Protein AF-A0A843VK05-F1 (afdb_monomer_lite)

Radius of gyration: 12.95 Å; chains: 1; bounding box: 26×28×39 Å

InterPro domains:
  IPR044983 Photosynthetic NDH subunit of subcomplex B 1, chloroplastic [PTHR37698] (13-69)

Organism: Colocasia esculenta (NCBI:txid4460)

Structure (mmCIF, N/CA/C/O backbone):
data_AF-A0A843VK05-F1
#
_entry.id   AF-A0A843VK05-F1
#
loop_
_atom_site.group_PDB
_atom_site.id
_atom_site.type_symbol
_atom_site.label_atom_id
_atom_site.label_alt_id
_atom_site.label_comp_id
_atom_site.label_asym_id
_atom_site.label_entity_id
_atom_site.label_seq_id
_atom_site.pdbx_PDB_ins_code
_atom_site.Cartn_x
_atom_site.Cartn_y
_atom_site.Cartn_z
_atom_site.occupancy
_atom_site.B_iso_or_equiv
_atom_site.auth_seq_id
_atom_site.auth_comp_id
_atom_site.auth_asym_id
_atom_site.auth_atom_id
_atom_site.pdbx_PDB_model_num
ATOM 1 N N . MET A 1 1 ? -1.640 -14.183 10.994 1.00 36.41 1 MET A N 1
ATOM 2 C CA . MET A 1 1 ? -1.881 -13.445 9.735 1.00 36.41 1 MET A CA 1
ATOM 3 C C . MET A 1 1 ? -0.535 -13.287 9.059 1.00 36.41 1 MET A C 1
ATOM 5 O O . MET A 1 1 ? 0.300 -12.557 9.573 1.00 36.41 1 MET A O 1
ATOM 9 N N . MET A 1 2 ? -0.277 -14.067 8.011 1.00 31.83 2 MET A N 1
A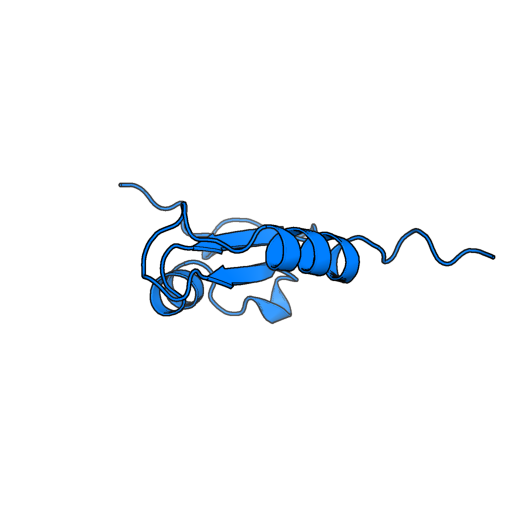TOM 10 C CA . MET A 1 2 ? 0.968 -13.983 7.248 1.00 31.83 2 MET A CA 1
ATOM 11 C C . MET A 1 2 ? 0.861 -12.764 6.335 1.00 31.83 2 MET A C 1
ATOM 13 O O . MET A 1 2 ? 0.214 -12.819 5.295 1.00 31.83 2 MET A O 1
ATOM 17 N N .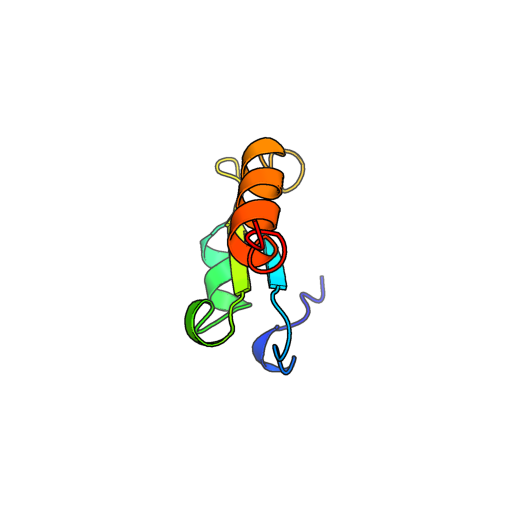 ALA A 1 3 ? 1.419 -11.639 6.771 1.00 42.44 3 ALA A N 1
ATOM 18 C CA . ALA A 1 3 ? 1.689 -10.545 5.858 1.00 42.44 3 ALA A CA 1
ATOM 19 C C . ALA A 1 3 ? 2.854 -10.989 4.972 1.00 42.44 3 ALA A C 1
ATOM 21 O O . ALA A 1 3 ? 3.892 -11.437 5.463 1.00 42.44 3 ALA A O 1
ATOM 22 N N . MET A 1 4 ? 2.629 -10.950 3.666 1.00 44.97 4 MET A N 1
ATOM 23 C CA . MET A 1 4 ? 3.642 -11.236 2.663 1.00 44.97 4 MET A CA 1
ATOM 24 C C . MET A 1 4 ? 4.680 -10.130 2.808 1.00 44.97 4 MET A C 1
ATOM 26 O O . MET A 1 4 ? 4.406 -8.970 2.518 1.00 44.97 4 MET A O 1
ATOM 30 N N . SER A 1 5 ? 5.826 -10.479 3.370 1.00 50.41 5 SER A N 1
ATOM 31 C CA . SER A 1 5 ? 6.936 -9.560 3.541 1.00 50.41 5 SER A CA 1
ATOM 32 C C . SER A 1 5 ? 7.419 -9.164 2.139 1.00 50.41 5 SER A C 1
ATOM 34 O O . SER A 1 5 ? 7.938 -9.997 1.389 1.00 50.41 5 SER A O 1
ATOM 36 N N . LEU A 1 6 ? 7.142 -7.920 1.732 1.00 55.62 6 LEU A N 1
ATOM 37 C CA . LEU A 1 6 ? 7.407 -7.413 0.379 1.00 55.62 6 LEU A CA 1
ATOM 38 C C . LEU A 1 6 ? 8.915 -7.192 0.141 1.00 55.62 6 LEU A C 1
ATOM 40 O O . LEU A 1 6 ? 9.340 -6.834 -0.957 1.00 55.62 6 LEU A O 1
ATOM 44 N N . ASP A 1 7 ? 9.755 -7.455 1.149 1.00 52.97 7 ASP A N 1
ATOM 45 C CA . ASP A 1 7 ? 11.202 -7.609 1.004 1.00 52.97 7 ASP A CA 1
ATOM 46 C C . ASP A 1 7 ? 11.602 -8.721 0.025 1.00 52.97 7 ASP A C 1
ATOM 48 O O . ASP A 1 7 ? 12.644 -8.589 -0.614 1.00 52.97 7 ASP A O 1
ATOM 52 N N . LYS A 1 8 ? 10.759 -9.746 -0.169 1.00 53.31 8 LYS A N 1
ATOM 53 C CA . LYS A 1 8 ? 11.038 -10.861 -1.091 1.00 53.31 8 LYS A CA 1
ATOM 54 C C . LYS A 1 8 ? 10.463 -10.713 -2.496 1.00 53.31 8 LYS A C 1
ATOM 56 O O . LYS A 1 8 ? 10.799 -11.534 -3.349 1.00 53.31 8 LYS A O 1
ATOM 61 N N . LEU A 1 9 ? 9.607 -9.721 -2.759 1.00 55.31 9 LEU A N 1
ATOM 62 C CA . LEU A 1 9 ? 9.105 -9.501 -4.115 1.00 55.31 9 LEU A CA 1
ATOM 63 C C . LEU A 1 9 ? 10.070 -8.603 -4.905 1.00 55.31 9 LEU A C 1
ATOM 65 O O . LEU A 1 9 ? 10.341 -7.479 -4.471 1.00 55.31 9 LEU A O 1
ATOM 69 N N . PRO A 1 10 ? 10.551 -9.043 -6.083 1.00 55.25 10 PRO A N 1
ATOM 70 C CA . PRO A 1 10 ? 11.223 -8.153 -7.016 1.00 55.25 10 PRO A CA 1
ATOM 71 C C . PRO A 1 10 ? 10.172 -7.183 -7.565 1.00 55.25 10 PRO A C 1
ATOM 73 O O . PRO A 1 10 ? 9.397 -7.530 -8.455 1.00 55.25 10 PRO A O 1
ATOM 76 N N . CYS A 1 11 ? 10.099 -5.974 -7.006 1.00 53.44 11 CYS A N 1
ATOM 77 C CA . CYS A 1 11 ? 9.203 -4.926 -7.493 1.00 53.44 11 CYS A CA 1
ATOM 78 C C . CYS A 1 11 ? 9.777 -4.342 -8.797 1.00 53.44 11 CYS A C 1
ATOM 80 O O . CYS A 1 11 ? 10.295 -3.233 -8.834 1.00 53.44 11 CYS A O 1
ATOM 82 N N . SER A 1 12 ? 9.742 -5.129 -9.877 1.00 58.41 12 SER A N 1
ATOM 83 C CA . SER A 1 12 ? 10.034 -4.665 -11.242 1.00 58.41 12 SER A CA 1
ATOM 84 C C . SER A 1 12 ? 8.868 -3.874 -11.853 1.00 58.41 12 SER A C 1
ATOM 86 O O . SER A 1 12 ? 8.990 -3.356 -12.959 1.00 58.41 12 SER A O 1
ATOM 88 N N . TYR A 1 13 ? 7.744 -3.786 -11.144 1.00 65.81 13 TYR A N 1
ATOM 89 C CA . TYR A 1 13 ? 6.488 -3.165 -11.551 1.00 65.81 13 TYR A CA 1
ATOM 90 C C . TYR A 1 13 ? 6.001 -2.229 -10.442 1.00 65.81 13 TYR A C 1
ATOM 92 O O . TYR A 1 13 ? 6.215 -2.522 -9.263 1.00 65.81 13 TYR A O 1
ATOM 100 N N . SER A 1 14 ? 5.345 -1.126 -10.824 1.00 73.69 14 SER A N 1
ATOM 101 C CA . SER A 1 14 ? 4.709 -0.207 -9.874 1.00 73.69 14 SER A CA 1
ATOM 102 C C . SER A 1 14 ? 3.787 -0.994 -8.943 1.00 73.69 14 SER A C 1
ATOM 104 O O . SER A 1 14 ? 3.034 -1.865 -9.387 1.00 73.69 14 SER A O 1
ATOM 106 N N . CYS A 1 15 ? 3.870 -0.727 -7.644 1.00 77.75 15 CYS A N 1
ATOM 107 C CA . CYS A 1 15 ? 3.097 -1.436 -6.631 1.00 77.75 15 CYS A CA 1
ATOM 108 C C . CYS A 1 15 ? 2.371 -0.434 -5.735 1.00 77.75 15 CYS A C 1
ATOM 110 O O . CYS A 1 15 ? 2.889 0.637 -5.431 1.00 77.75 15 CYS A O 1
ATOM 112 N N . ILE A 1 16 ? 1.156 -0.772 -5.309 1.00 84.62 16 ILE A N 1
ATOM 113 C CA . ILE A 1 16 ? 0.420 0.006 -4.314 1.00 84.62 16 ILE A CA 1
ATOM 114 C C . ILE A 1 16 ? 0.067 -0.938 -3.182 1.00 84.62 16 ILE A C 1
ATOM 116 O O . ILE A 1 16 ? -0.664 -1.912 -3.368 1.00 84.62 16 ILE A O 1
ATOM 120 N N . ALA A 1 17 ? 0.607 -0.648 -2.006 1.00 85.00 17 ALA A N 1
ATOM 121 C CA . ALA A 1 17 ? 0.437 -1.460 -0.822 1.00 85.00 17 ALA A CA 1
ATOM 122 C C . ALA A 1 17 ? -0.495 -0.746 0.164 1.00 85.00 17 ALA A C 1
ATOM 124 O O . ALA A 1 17 ? -0.200 0.340 0.665 1.00 85.00 17 ALA A O 1
ATOM 125 N N . LEU A 1 18 ? -1.642 -1.372 0.429 1.00 86.88 18 LEU A N 1
ATOM 126 C CA . LEU A 1 18 ? -2.664 -0.862 1.337 1.00 86.88 18 LEU A CA 1
ATOM 127 C C . LEU A 1 18 ? -2.439 -1.435 2.735 1.00 86.88 18 LEU A C 1
ATOM 129 O O . LEU A 1 18 ? -2.437 -2.654 2.921 1.00 86.88 18 LEU A O 1
ATOM 133 N N . PHE A 1 19 ? -2.309 -0.564 3.730 1.00 87.75 19 PHE A N 1
ATOM 134 C CA . PHE A 1 19 ? -2.123 -0.968 5.117 1.00 87.75 19 PHE A CA 1
ATOM 135 C C . PHE A 1 19 ? -3.121 -0.301 6.053 1.00 87.75 19 PHE A C 1
ATOM 137 O O . PHE A 1 19 ? -3.551 0.835 5.882 1.00 87.75 19 PHE A O 1
ATOM 144 N N . SER A 1 20 ? -3.466 -1.011 7.122 1.00 85.00 20 SER A N 1
ATOM 145 C CA . SER A 1 20 ? -4.298 -0.438 8.177 1.00 85.00 20 SER A CA 1
ATOM 146 C C . SER A 1 20 ? -3.551 0.618 8.997 1.00 85.00 20 SER A C 1
ATOM 148 O O . SER A 1 20 ? -4.195 1.412 9.661 1.00 85.00 20 SER A O 1
ATOM 150 N N . SER A 1 21 ? -2.215 0.613 8.988 1.00 84.88 21 SER A N 1
ATOM 151 C CA . SER A 1 21 ? -1.368 1.550 9.733 1.00 84.88 21 SER A CA 1
ATOM 152 C C . SER A 1 21 ? -0.064 1.795 8.976 1.00 84.88 21 SER A C 1
ATOM 154 O O . SER A 1 21 ? 0.490 0.862 8.389 1.00 84.88 21 SER A O 1
ATOM 156 N N . GLU A 1 22 ? 0.425 3.034 9.013 1.00 84.69 22 GLU A N 1
ATOM 157 C CA . GLU A 1 22 ? 1.653 3.454 8.331 1.00 84.69 22 GLU A CA 1
ATOM 158 C C . GLU A 1 22 ? 2.882 2.688 8.836 1.00 84.69 22 GLU A C 1
ATOM 160 O O . GLU A 1 22 ? 3.714 2.247 8.044 1.00 84.69 22 GLU A O 1
ATOM 165 N N . GLU A 1 23 ? 2.957 2.447 10.148 1.00 86.69 23 GLU A N 1
ATOM 166 C CA . GLU A 1 23 ? 4.072 1.731 10.777 1.00 86.69 23 GLU A CA 1
ATOM 167 C C . GLU A 1 23 ? 4.229 0.321 10.196 1.00 86.69 23 GLU A C 1
ATOM 169 O O . GLU A 1 23 ? 5.329 -0.102 9.841 1.00 86.69 23 GLU A O 1
ATOM 174 N N . LYS A 1 24 ? 3.107 -0.385 9.998 1.00 83.69 24 LYS A N 1
ATOM 175 C CA . LYS A 1 24 ? 3.114 -1.700 9.350 1.00 83.69 24 LYS A CA 1
ATOM 176 C C . LYS A 1 24 ? 3.587 -1.591 7.908 1.00 83.69 24 LYS A C 1
ATOM 178 O O . LYS A 1 24 ? 4.396 -2.407 7.487 1.00 83.69 24 LYS A O 1
ATOM 183 N N . GLY A 1 25 ? 3.130 -0.578 7.176 1.00 81.44 25 GLY A N 1
ATOM 184 C CA . GLY A 1 25 ? 3.570 -0.356 5.803 1.00 81.44 25 GLY A CA 1
ATOM 185 C C . GLY A 1 25 ? 5.088 -0.250 5.687 1.00 81.44 25 GLY A C 1
ATOM 186 O O . GLY A 1 25 ? 5.686 -0.956 4.881 1.00 81.44 25 GLY A O 1
ATOM 187 N N . ARG A 1 26 ? 5.722 0.548 6.553 1.00 83.44 26 ARG A N 1
ATOM 188 C CA . ARG A 1 26 ? 7.185 0.717 6.565 1.00 83.44 26 ARG A CA 1
ATOM 189 C C . ARG A 1 26 ? 7.935 -0.554 6.976 1.00 83.44 26 ARG A C 1
ATOM 191 O O . ARG A 1 26 ? 9.004 -0.824 6.441 1.00 83.44 26 ARG A O 1
ATOM 198 N N . LEU A 1 27 ? 7.378 -1.337 7.904 1.00 83.94 27 LEU A N 1
ATOM 199 C CA . LEU A 1 27 ? 7.967 -2.609 8.339 1.00 83.94 27 LEU A CA 1
ATOM 200 C C . LEU A 1 27 ? 7.888 -3.696 7.256 1.00 83.94 27 LEU A C 1
ATOM 202 O O . LEU A 1 27 ? 8.821 -4.482 7.118 1.00 83.94 27 LEU A O 1
ATOM 206 N N . PHE A 1 28 ? 6.791 -3.748 6.493 1.00 81.38 28 PHE A N 1
ATOM 207 C CA . PHE A 1 28 ? 6.571 -4.766 5.455 1.00 81.38 28 PHE A CA 1
ATOM 208 C C . PHE A 1 28 ? 7.118 -4.374 4.079 1.00 81.38 28 PHE A C 1
ATOM 210 O O . PHE A 1 28 ? 7.413 -5.257 3.271 1.00 81.38 28 PHE A O 1
ATOM 217 N N . VAL A 1 29 ? 7.259 -3.074 3.810 1.00 79.88 29 VAL A N 1
ATOM 218 C CA . VAL A 1 29 ? 7.838 -2.521 2.580 1.00 79.88 29 VAL A CA 1
ATOM 219 C C . VAL A 1 29 ? 8.972 -1.554 2.946 1.00 79.88 29 VAL A C 1
ATOM 221 O O . VAL A 1 29 ? 8.832 -0.335 2.816 1.00 79.88 29 VAL A O 1
ATOM 224 N N . PRO A 1 30 ? 10.118 -2.072 3.420 1.00 78.75 30 PRO A N 1
ATOM 225 C CA . PRO A 1 30 ? 11.299 -1.242 3.600 1.00 78.75 30 PRO A CA 1
ATOM 226 C C . PRO A 1 30 ? 11.764 -0.704 2.236 1.00 78.75 30 PRO A C 1
ATOM 228 O O . PRO A 1 30 ? 11.694 -1.416 1.229 1.00 78.75 30 PRO A O 1
ATOM 231 N N . ASN A 1 31 ? 12.241 0.544 2.211 1.00 79.12 31 ASN A N 1
ATOM 232 C CA . ASN A 1 31 ? 12.708 1.252 1.008 1.00 79.12 31 ASN A CA 1
ATOM 233 C C . ASN A 1 31 ? 11.654 1.326 -0.116 1.00 79.12 31 ASN A C 1
ATOM 235 O O . ASN A 1 31 ? 11.944 1.071 -1.283 1.00 79.12 31 ASN A O 1
ATOM 239 N N . ALA A 1 32 ? 10.414 1.663 0.241 1.00 78.06 32 ALA A N 1
ATOM 240 C CA . ALA A 1 32 ? 9.280 1.715 -0.681 1.00 78.06 32 ALA A CA 1
ATOM 241 C C . ALA A 1 32 ? 9.517 2.606 -1.919 1.00 78.06 32 ALA A C 1
ATOM 243 O O . ALA A 1 32 ? 9.153 2.216 -3.028 1.00 78.06 32 ALA A O 1
ATOM 244 N N . GLU A 1 33 ? 10.203 3.742 -1.753 1.00 76.00 33 GLU A N 1
ATOM 245 C CA . GLU A 1 33 ? 10.576 4.637 -2.860 1.00 76.00 33 GLU A CA 1
ATOM 246 C C . GLU A 1 33 ? 11.533 3.969 -3.859 1.00 76.00 33 GLU A C 1
ATOM 248 O O . GLU A 1 33 ? 11.299 4.009 -5.065 1.00 76.00 33 GLU A O 1
ATOM 253 N N . GLU A 1 34 ? 12.570 3.280 -3.372 1.00 78.94 34 GLU A N 1
ATOM 254 C CA . GLU A 1 34 ? 13.530 2.551 -4.217 1.00 78.94 34 GLU A CA 1
ATOM 255 C C . GLU A 1 34 ? 12.845 1.421 -5.003 1.00 78.94 34 GLU A C 1
ATOM 257 O O . GLU A 1 34 ? 13.205 1.123 -6.142 1.00 78.94 34 GLU A O 1
ATOM 262 N N . LYS A 1 35 ? 11.802 0.833 -4.410 1.00 75.62 35 LYS A N 1
ATOM 263 C CA . LYS A 1 35 ? 11.001 -0.247 -4.994 1.00 75.62 35 LYS A CA 1
ATOM 264 C C . LYS A 1 35 ? 9.824 0.224 -5.849 1.00 75.62 35 LYS A C 1
ATOM 266 O O . LYS A 1 35 ? 9.078 -0.631 -6.321 1.00 75.62 35 LYS A O 1
ATOM 2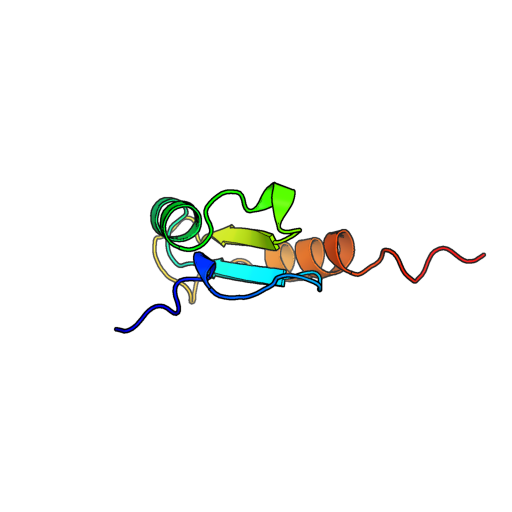71 N N . ARG A 1 36 ? 9.637 1.539 -6.049 1.00 76.19 36 ARG A N 1
ATOM 272 C CA . ARG A 1 36 ? 8.479 2.114 -6.772 1.00 76.19 36 ARG A CA 1
ATOM 273 C C . ARG A 1 36 ? 7.143 1.570 -6.248 1.00 76.19 36 ARG A C 1
ATOM 275 O O . ARG A 1 36 ? 6.263 1.157 -7.006 1.00 76.19 36 ARG A O 1
ATOM 282 N N . CYS A 1 37 ? 7.044 1.486 -4.924 1.00 81.31 37 CYS A N 1
ATOM 283 C CA . CYS A 1 37 ? 5.871 0.992 -4.230 1.00 81.31 37 CYS A CA 1
ATOM 284 C C . CYS A 1 37 ? 5.277 2.110 -3.373 1.00 81.31 37 CYS A C 1
ATOM 286 O O . CYS A 1 37 ? 5.883 2.522 -2.386 1.00 81.31 37 CYS A O 1
ATOM 288 N N . ALA A 1 38 ? 4.069 2.562 -3.694 1.00 85.06 38 ALA A N 1
ATOM 289 C CA . ALA A 1 38 ? 3.358 3.520 -2.859 1.00 85.06 38 ALA A CA 1
ATOM 290 C C . ALA A 1 38 ? 2.702 2.803 -1.671 1.00 85.06 38 ALA A C 1
ATOM 292 O O . ALA A 1 38 ? 1.947 1.843 -1.841 1.00 85.06 38 ALA A O 1
ATOM 293 N N . ILE A 1 39 ? 2.979 3.273 -0.455 1.00 86.19 39 ILE A N 1
ATOM 294 C CA . ILE A 1 39 ? 2.320 2.802 0.766 1.00 86.19 39 ILE A CA 1
ATOM 295 C C . ILE A 1 39 ? 1.159 3.744 1.065 1.00 86.19 39 ILE A C 1
ATOM 297 O O . ILE A 1 39 ? 1.363 4.937 1.273 1.00 86.19 39 ILE A O 1
ATOM 301 N N . ILE A 1 40 ? -0.051 3.201 1.147 1.00 87.00 40 ILE A N 1
ATOM 302 C CA . ILE A 1 40 ? -1.237 3.948 1.567 1.00 87.00 40 ILE A CA 1
ATOM 303 C C . ILE A 1 40 ? -1.727 3.344 2.869 1.00 87.00 40 ILE A C 1
ATOM 305 O O . ILE A 1 40 ? -2.032 2.151 2.941 1.00 87.00 40 ILE A O 1
ATOM 309 N N . SER A 1 41 ? -1.817 4.172 3.904 1.00 87.12 41 SER A N 1
ATOM 310 C CA . SER A 1 41 ? -2.325 3.754 5.203 1.00 87.12 41 SER A CA 1
ATOM 311 C C . SER A 1 41 ? -3.614 4.464 5.578 1.00 87.12 41 SER A C 1
ATOM 313 O O . SER A 1 41 ? -3.751 5.668 5.361 1.00 87.12 41 SER A O 1
ATOM 315 N N . SER A 1 42 ? -4.531 3.739 6.217 1.00 84.75 42 SER A N 1
ATOM 316 C CA . SER A 1 42 ? -5.679 4.374 6.866 1.00 84.75 42 SER A CA 1
ATOM 317 C C . SER A 1 42 ? -5.248 5.168 8.103 1.00 84.75 42 SER A C 1
ATOM 319 O O . SER A 1 42 ? -4.388 4.736 8.873 1.00 84.75 42 SER A O 1
ATOM 321 N N . LYS A 1 43 ? -5.899 6.314 8.326 1.00 79.62 43 LYS A N 1
ATOM 322 C CA . LYS A 1 43 ? -5.693 7.166 9.508 1.00 79.62 43 LYS A CA 1
ATOM 323 C C . LYS A 1 43 ? -6.333 6.589 10.773 1.00 79.62 43 LYS A C 1
ATOM 325 O O . LYS A 1 43 ? -5.935 6.955 11.873 1.00 79.62 43 LYS A O 1
ATOM 330 N N . THR A 1 44 ? -7.312 5.692 10.636 1.00 82.50 44 THR A N 1
ATOM 331 C CA . THR A 1 44 ? -8.096 5.158 11.765 1.00 82.50 44 THR A CA 1
ATOM 332 C C . THR A 1 44 ? -7.635 3.779 12.232 1.00 82.50 44 THR A C 1
ATOM 334 O O . THR A 1 44 ? -8.211 3.217 13.165 1.00 82.50 44 THR A O 1
ATOM 337 N N . GLY A 1 45 ? -6.605 3.199 11.608 1.00 78.94 45 GLY A N 1
ATOM 338 C CA . GLY A 1 45 ? -6.142 1.860 11.972 1.00 78.94 45 GLY A CA 1
ATOM 339 C C . GLY A 1 45 ? -6.936 0.724 11.314 1.00 78.94 45 GLY A C 1
ATOM 340 O O . GLY A 1 45 ? -6.706 -0.442 11.646 1.00 78.94 45 GLY A O 1
ATOM 341 N N . LYS A 1 46 ? -7.884 1.027 10.411 1.00 82.69 46 LYS A N 1
ATOM 342 C CA . LYS A 1 46 ? -8.764 0.045 9.754 1.00 82.69 46 LYS A CA 1
ATOM 343 C C . LYS A 1 46 ? -8.631 0.108 8.237 1.00 82.69 46 LYS A C 1
ATOM 345 O O . LYS A 1 46 ? -8.830 1.151 7.634 1.00 82.69 46 LYS A O 1
ATOM 350 N N . LEU A 1 47 ? -8.392 -1.038 7.599 1.00 81.38 47 LEU A N 1
ATOM 351 C CA . LEU A 1 47 ? -8.263 -1.114 6.139 1.00 81.38 47 LEU A CA 1
ATOM 352 C C . LEU A 1 47 ? -9.551 -0.716 5.400 1.00 81.38 47 LEU A C 1
ATOM 354 O O . LEU A 1 47 ? -9.484 -0.151 4.320 1.00 81.38 47 LEU A O 1
ATOM 358 N N . ALA A 1 48 ? -10.717 -0.985 5.994 1.00 80.56 48 ALA A N 1
ATOM 359 C CA . ALA A 1 48 ? -12.016 -0.611 5.427 1.00 80.56 48 ALA A CA 1
ATOM 360 C C . ALA A 1 48 ? -12.244 0.910 5.372 1.00 80.56 48 ALA A C 1
ATOM 362 O O . ALA A 1 48 ? -13.124 1.370 4.660 1.00 80.56 48 ALA A O 1
ATOM 363 N N . ASP A 1 49 ? -11.457 1.667 6.131 1.00 83.44 49 ASP A N 1
ATOM 364 C CA . ASP A 1 49 ? -11.517 3.123 6.235 1.00 83.44 49 ASP A CA 1
ATOM 365 C C . ASP A 1 49 ? -10.398 3.773 5.397 1.00 83.44 49 ASP A C 1
ATOM 367 O O . ASP A 1 49 ? -10.014 4.920 5.609 1.00 83.44 49 ASP A O 1
ATOM 371 N N . VAL A 1 50 ? -9.784 3.010 4.483 1.00 84.19 50 VAL A N 1
ATOM 372 C CA . VAL A 1 50 ? -8.912 3.580 3.456 1.00 84.19 50 VAL A CA 1
ATOM 373 C C . VAL A 1 50 ? -9.759 4.455 2.544 1.00 84.19 50 VAL A C 1
ATOM 375 O O . VAL A 1 50 ? -10.762 4.016 1.981 1.00 84.19 50 VAL A O 1
ATOM 378 N N . ASP A 1 51 ? -9.316 5.696 2.388 1.00 84.25 51 ASP A N 1
ATOM 379 C CA . ASP A 1 51 ? -9.920 6.641 1.469 1.00 84.25 51 ASP A CA 1
ATOM 380 C C . ASP A 1 51 ? -9.682 6.177 0.022 1.00 84.25 51 ASP A C 1
ATOM 382 O O . ASP A 1 51 ?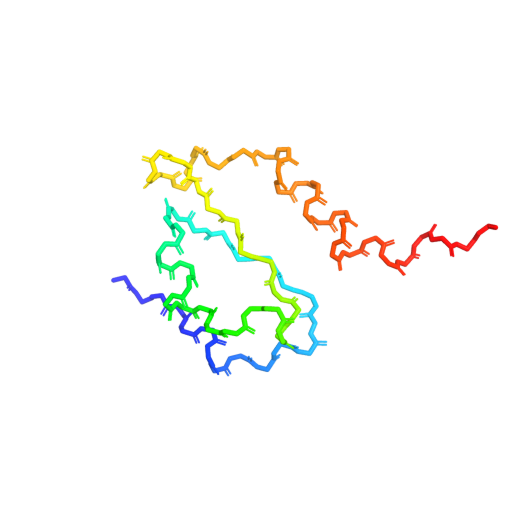 -8.546 6.048 -0.444 1.00 84.25 51 ASP A O 1
ATOM 386 N N . VAL A 1 52 ? -10.772 5.873 -0.680 1.00 85.62 52 VAL A N 1
ATOM 387 C CA . VAL A 1 52 ? -10.728 5.308 -2.033 1.00 85.62 52 VAL A CA 1
ATOM 388 C C . VAL A 1 52 ? -10.220 6.331 -3.051 1.00 85.62 52 VAL A C 1
ATOM 390 O O . VAL A 1 52 ? -9.622 5.944 -4.055 1.00 85.62 52 VAL A O 1
ATOM 393 N N . ASP A 1 53 ? -10.423 7.626 -2.802 1.00 87.00 53 ASP A N 1
ATOM 394 C CA . ASP A 1 53 ? -9.907 8.704 -3.645 1.00 87.00 53 ASP A CA 1
ATOM 395 C C . ASP A 1 53 ? -8.388 8.829 -3.509 1.00 87.00 53 ASP A C 1
ATOM 397 O O . ASP A 1 53 ? -7.695 9.012 -4.515 1.00 87.00 53 ASP A O 1
ATOM 401 N N . VAL A 1 54 ? -7.840 8.602 -2.311 1.00 85.44 54 VAL A N 1
ATOM 402 C CA . VAL A 1 54 ? -6.383 8.495 -2.112 1.00 85.44 54 VAL A CA 1
ATOM 403 C C . VAL A 1 54 ? -5.809 7.320 -2.908 1.00 85.44 54 VAL A C 1
ATOM 405 O O . VAL A 1 54 ? -4.782 7.472 -3.570 1.00 85.44 54 VAL A O 1
ATOM 408 N N . VAL A 1 55 ? -6.488 6.167 -2.922 1.00 84.75 55 VAL A N 1
ATOM 409 C CA . VAL A 1 55 ? -6.053 5.005 -3.721 1.00 84.75 55 VAL A CA 1
ATOM 410 C C . VAL A 1 55 ? -6.110 5.297 -5.216 1.00 84.75 55 VAL A C 1
ATOM 412 O O . VAL A 1 55 ? -5.145 5.020 -5.923 1.00 84.75 55 VAL A O 1
ATOM 415 N N . LYS A 1 56 ? -7.204 5.883 -5.712 1.00 86.12 56 LYS A N 1
ATOM 416 C CA . LYS A 1 56 ? -7.335 6.252 -7.131 1.00 86.12 56 LYS A CA 1
ATOM 417 C C . LYS A 1 56 ? -6.257 7.241 -7.561 1.00 86.12 56 LYS A C 1
ATOM 419 O O . LYS A 1 56 ? -5.651 7.046 -8.610 1.00 86.12 56 LYS A O 1
ATOM 424 N N . THR A 1 57 ? -5.990 8.252 -6.737 1.00 85.44 57 THR A N 1
ATOM 425 C CA . THR A 1 57 ? -4.954 9.256 -7.002 1.00 85.44 57 THR A CA 1
ATOM 426 C C . THR A 1 57 ? -3.571 8.613 -7.052 1.00 85.44 57 THR A C 1
ATOM 428 O O . THR A 1 57 ? -2.810 8.875 -7.978 1.00 85.44 57 THR A O 1
ATOM 431 N N . ALA A 1 58 ? -3.262 7.704 -6.122 1.00 82.81 58 ALA A N 1
ATOM 432 C CA . ALA A 1 58 ? -2.004 6.963 -6.132 1.00 82.81 58 ALA A CA 1
ATOM 433 C C . ALA A 1 58 ? -1.873 6.052 -7.362 1.00 82.81 58 ALA A C 1
ATOM 435 O O . ALA A 1 58 ? -0.820 6.023 -7.986 1.00 82.81 58 ALA A O 1
ATOM 436 N N . VAL A 1 59 ? -2.944 5.361 -7.772 1.00 83.81 59 VAL A N 1
ATOM 437 C CA . VAL A 1 59 ? -2.958 4.591 -9.029 1.00 83.81 59 VAL A CA 1
ATOM 438 C C . VAL A 1 59 ? -2.677 5.507 -10.214 1.00 83.81 59 VAL A C 1
ATOM 440 O O . VAL A 1 59 ? -1.852 5.179 -11.058 1.00 83.81 59 VAL A O 1
ATOM 443 N N . GLN A 1 60 ? -3.315 6.673 -10.276 1.00 80.38 60 GLN A N 1
ATOM 444 C CA . GLN A 1 60 ? -3.060 7.634 -11.342 1.00 80.38 60 GLN A CA 1
ATOM 445 C C . GLN A 1 60 ? -1.621 8.162 -11.300 1.00 80.38 60 GLN A C 1
ATOM 447 O O . GLN A 1 60 ? -0.972 8.196 -12.330 1.00 80.38 60 GLN A O 1
ATOM 452 N N . GLN A 1 61 ? -1.055 8.507 -10.150 1.00 74.81 61 GLN A N 1
ATOM 453 C CA . GLN A 1 61 ? 0.328 8.995 -10.099 1.00 74.81 61 GLN A CA 1
ATOM 454 C C . GLN A 1 61 ? 1.368 7.911 -10.424 1.00 74.81 61 GLN A C 1
ATOM 456 O O . GLN A 1 61 ? 2.286 8.168 -11.197 1.00 74.81 61 GLN A O 1
ATOM 461 N N . GLU A 1 62 ? 1.209 6.700 -9.887 1.00 72.25 62 GLU A N 1
ATOM 462 C CA . GLU A 1 62 ? 2.196 5.616 -10.015 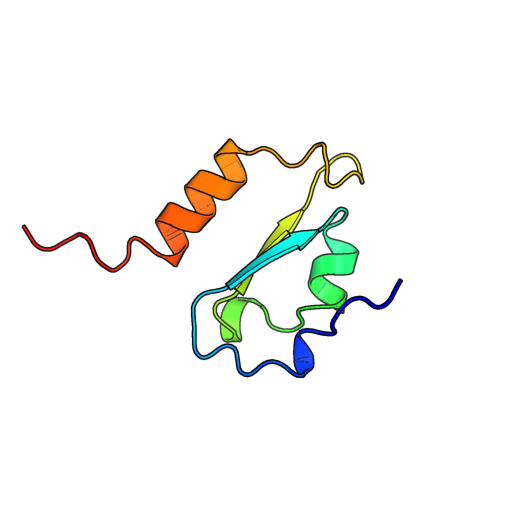1.00 72.25 62 GLU A CA 1
ATOM 463 C C . GLU A 1 62 ? 2.068 4.825 -11.330 1.00 72.25 62 GLU A C 1
ATOM 465 O O . GLU A 1 62 ? 3.026 4.176 -11.762 1.00 72.25 62 GLU A O 1
ATOM 470 N N . PHE A 1 63 ? 0.893 4.864 -11.978 1.00 66.69 63 PHE A N 1
ATOM 471 C CA . PHE A 1 63 ? 0.618 4.141 -13.228 1.00 66.69 63 PHE A CA 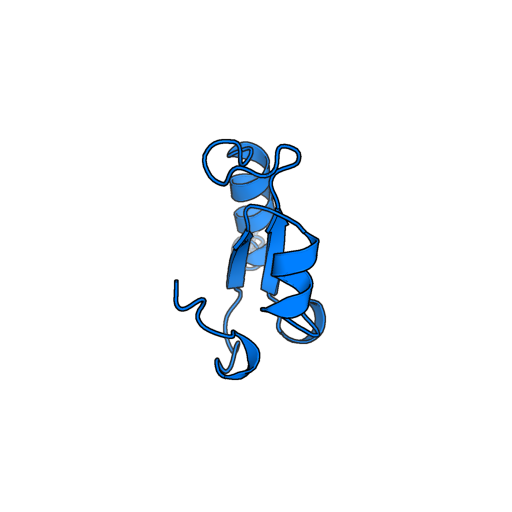1
ATOM 472 C C . PHE A 1 63 ? 0.216 5.033 -14.416 1.00 66.69 63 PHE A C 1
ATOM 474 O O . PHE A 1 63 ? 0.308 4.567 -15.553 1.00 66.69 63 PHE A O 1
ATOM 481 N N . ALA A 1 64 ? -0.172 6.305 -14.239 1.00 57.66 64 ALA A N 1
ATOM 482 C CA . ALA A 1 64 ? -0.498 7.188 -15.377 1.00 57.66 64 ALA A CA 1
ATOM 483 C C . ALA A 1 64 ? 0.734 7.782 -16.081 1.00 57.66 64 ALA A C 1
ATOM 485 O O . ALA A 1 64 ? 0.595 8.650 -16.942 1.00 57.66 64 ALA A O 1
ATOM 486 N N . GLY A 1 65 ? 1.929 7.239 -15.833 1.00 51.34 65 GLY A N 1
ATOM 487 C CA . GLY A 1 65 ? 3.105 7.454 -16.679 1.00 51.34 65 GLY A CA 1
ATOM 488 C C . GLY A 1 65 ? 2.968 6.940 -18.123 1.00 51.34 65 GLY A C 1
ATOM 489 O O . GLY A 1 65 ? 3.933 7.027 -18.873 1.00 51.34 65 GLY A O 1
ATOM 490 N N . SER A 1 66 ? 1.806 6.411 -18.536 1.00 52.50 66 SER A N 1
ATOM 491 C CA . SER A 1 66 ? 1.579 5.889 -19.893 1.00 52.50 66 SER A CA 1
ATOM 492 C C . SER A 1 66 ? 0.524 6.635 -20.733 1.00 52.50 66 SER A C 1
ATOM 494 O O . SER A 1 66 ? 0.205 6.153 -21.817 1.00 52.50 66 SER A O 1
ATOM 496 N N . LEU A 1 67 ? -0.018 7.786 -20.302 1.00 47.66 67 LEU A N 1
ATOM 497 C CA . LEU A 1 67 ? -1.044 8.515 -21.084 1.00 47.66 67 LEU A CA 1
ATOM 498 C C . LEU A 1 67 ? -0.745 9.993 -21.398 1.00 47.66 67 LEU A C 1
ATOM 500 O O . LEU A 1 67 ? -1.638 10.703 -21.851 1.00 47.66 67 LEU A O 1
ATOM 504 N N . VAL A 1 68 ? 0.504 10.454 -21.273 1.00 41.56 68 VAL A N 1
ATOM 505 C CA . VAL A 1 68 ? 0.930 11.707 -21.928 1.00 41.56 68 VAL A CA 1
ATOM 506 C C . VAL A 1 68 ? 1.665 11.362 -23.221 1.00 41.56 68 VAL A C 1
ATOM 508 O O . VAL A 1 68 ? 2.889 11.291 -23.273 1.00 41.56 68 VAL A O 1
ATOM 511 N N . LEU A 1 69 ? 0.880 11.095 -24.263 1.00 39.00 69 LEU A N 1
ATOM 512 C CA . LEU A 1 69 ? 1.314 11.120 -25.658 1.00 39.00 69 LEU A CA 1
ATOM 513 C C . LEU A 1 69 ? 0.224 11.862 -26.443 1.00 39.00 69 LEU A C 1
ATOM 515 O O . LEU A 1 69 ? -0.594 11.253 -27.128 1.00 39.00 69 LEU A O 1
ATOM 519 N N . VAL A 1 70 ? 0.175 13.180 -26.243 1.00 35.75 70 VAL A N 1
ATOM 520 C CA . VAL A 1 70 ? -0.453 14.149 -27.152 1.00 35.75 70 VAL A CA 1
ATOM 521 C C . VAL A 1 70 ? 0.482 15.340 -27.262 1.00 35.75 70 VAL A C 1
ATOM 523 O O . VAL A 1 70 ? 0.901 15.836 -26.192 1.00 35.75 70 VAL A O 1
#

Secondary structure (DSSP, 8-state):
-----GGGS---S-EEEEESSHHHHHHHSTTTTTTTEEEEE-TTS-GGG--HHHHHHHHHHHHGGG----

pLDDT: mean 72.56, std 15.98, range [31.83, 87.75]

Sequence (70 aa):
MMAMSLDKLPCSYSCIALFSSEEKGRLFVPNAEEKRCAIISSKTGKLADVDVDVVKTAVQQEFAGSLVLV

Foldseek 3Di:
DDDQQCVPPQLPDAAEAEFQDPVVQCRSQPPCVVSNYHYFYAPRSDSVRGDVVVVVVSCCVSPVPPPPDD